Protein AF-A0A061EVD8-F1 (afdb_monomer_lite)

Sequence (97 aa):
MHRSWPFGLGCDVWEELLGIMGSKDALWCLSGDFNNIRYEHEKTSKGEIGRFVIAFKEFIDELALVDLPLTRAKFIWCGNCGRWVFSHLDRFLLKMD

Secondary structure (DSSP, 8-state):
------TTHHHHHHHHHHHHHHT--S-EEEEEE----SSGGGBSS-----HHHHHHHHHHHHTT-EEE--SS-S--EEEESSSEEEE--EEEEEE--

InterPro domains:
  IPR036691 Endonuclease/exonuclease/phosphatase superfamily [G3DSA:3.60.10.10] (5-97)
  IPR036691 Endonuclease/exonuclease/phosphatase superfamily [SSF56219] (13-94)

pLDDT: mean 75.61, std 15.86, range [32.28, 92.88]

Radius of gyration: 14.09 Å; chains: 1; bounding box: 29×25×41 Å

Structure (mmCIF, N/CA/C/O backbone):
data_AF-A0A061EVD8-F1
#
_entry.id   AF-A0A061EVD8-F1
#
loop_
_atom_site.group_PDB
_atom_site.id
_atom_site.type_symbol
_atom_site.label_atom_id
_atom_site.label_alt_id
_atom_site.label_comp_id
_atom_site.label_asym_id
_atom_site.label_entity_id
_atom_site.label_seq_id
_atom_site.pdbx_PDB_ins_code
_atom_site.Cartn_x
_atom_site.Cartn_y
_atom_site.Cartn_z
_atom_site.occupancy
_atom_site.B_iso_or_equiv
_atom_site.auth_seq_id
_atom_site.auth_comp_id
_atom_site.auth_asym_id
_atom_site.auth_atom_id
_atom_site.pdbx_PDB_model_num
ATOM 1 N N . MET A 1 1 ? 0.267 12.763 -20.802 1.00 32.81 1 MET A N 1
ATOM 2 C CA . MET A 1 1 ? 0.452 13.587 -19.588 1.00 32.81 1 MET A CA 1
ATOM 3 C C . MET A 1 1 ? 1.253 12.768 -18.594 1.00 32.81 1 MET A C 1
ATOM 5 O O . MET A 1 1 ? 0.749 11.767 -18.107 1.00 32.81 1 MET A O 1
ATOM 9 N N . HIS A 1 2 ? 2.521 13.127 -18.394 1.00 32.28 2 HIS A N 1
ATOM 10 C CA . HIS A 1 2 ? 3.419 12.475 -17.441 1.00 32.28 2 HIS A CA 1
ATOM 11 C C . HIS A 1 2 ? 2.954 12.831 -16.023 1.00 32.28 2 HIS A C 1
ATOM 13 O O . HIS A 1 2 ? 3.096 13.977 -15.611 1.00 32.28 2 HIS A O 1
ATOM 19 N N . ARG A 1 3 ? 2.361 11.879 -15.296 1.00 37.75 3 ARG A N 1
ATOM 20 C CA . ARG A 1 3 ? 2.123 11.996 -13.847 1.00 37.75 3 ARG A CA 1
ATOM 21 C C . ARG A 1 3 ? 3.151 11.160 -13.094 1.00 37.75 3 ARG A C 1
ATOM 23 O O . ARG A 1 3 ? 2.824 10.269 -12.332 1.00 37.75 3 ARG A O 1
ATOM 30 N N . SER A 1 4 ? 4.420 11.423 -13.373 1.00 42.56 4 SER A N 1
ATOM 31 C CA . SER A 1 4 ? 5.514 10.970 -12.521 1.00 42.56 4 SER A CA 1
ATOM 32 C C . SER A 1 4 ? 5.704 12.029 -11.442 1.00 42.56 4 SER A C 1
ATOM 34 O O . SER A 1 4 ? 6.016 13.176 -11.766 1.00 42.56 4 SER A O 1
ATOM 36 N N . TRP A 1 5 ? 5.457 11.652 -10.187 1.00 46.62 5 TRP A N 1
ATOM 37 C CA . TRP A 1 5 ? 5.723 12.483 -9.015 1.00 46.62 5 TRP A CA 1
ATOM 38 C C . TRP A 1 5 ? 7.165 13.020 -9.054 1.00 46.62 5 TRP A C 1
ATOM 40 O O . TRP A 1 5 ? 8.056 12.304 -9.526 1.00 46.62 5 TRP A O 1
ATOM 50 N N . PRO A 1 6 ? 7.426 14.258 -8.594 1.00 37.03 6 PRO A N 1
ATOM 51 C CA . PRO A 1 6 ? 8.782 14.790 -8.552 1.00 37.03 6 PRO A CA 1
ATOM 52 C C . PRO A 1 6 ? 9.672 13.856 -7.726 1.00 37.03 6 PRO A C 1
ATOM 54 O O . PRO A 1 6 ? 9.303 13.465 -6.616 1.00 37.03 6 PRO A O 1
ATOM 57 N N . PHE A 1 7 ? 10.829 13.479 -8.279 1.00 41.88 7 PHE A N 1
ATOM 58 C CA . PHE A 1 7 ? 11.835 12.677 -7.586 1.00 41.88 7 PHE A CA 1
ATOM 59 C C . PHE A 1 7 ? 12.179 13.345 -6.244 1.00 41.88 7 PHE A C 1
ATOM 61 O O . PHE A 1 7 ? 12.795 14.406 -6.225 1.00 41.88 7 PHE A O 1
ATOM 68 N N . GLY A 1 8 ? 11.732 12.742 -5.140 1.00 45.81 8 GLY A N 1
ATOM 69 C CA . GLY A 1 8 ? 11.948 13.234 -3.775 1.00 45.81 8 GLY A CA 1
ATOM 70 C C . GLY A 1 8 ? 10.746 13.032 -2.851 1.00 45.81 8 GLY A C 1
ATOM 71 O O . GLY A 1 8 ? 10.923 12.530 -1.755 1.00 45.81 8 GLY A O 1
ATOM 72 N N . LEU A 1 9 ? 9.528 13.302 -3.329 1.00 53.38 9 LEU A N 1
ATOM 73 C CA . LEU A 1 9 ? 8.315 13.350 -2.488 1.00 53.38 9 LEU A CA 1
ATOM 74 C C . LEU A 1 9 ? 7.705 11.981 -2.151 1.00 53.38 9 LEU A C 1
ATOM 76 O O . LEU A 1 9 ? 6.851 11.878 -1.282 1.00 53.38 9 LEU A O 1
ATOM 80 N N . GLY A 1 10 ? 8.086 10.924 -2.869 1.00 58.88 10 GLY A N 1
ATOM 81 C CA . GLY A 1 10 ? 7.417 9.628 -2.740 1.00 58.88 10 GLY A CA 1
ATOM 82 C C . GLY A 1 10 ? 7.606 8.952 -1.378 1.00 58.88 10 GLY A C 1
ATOM 83 O O . GLY A 1 10 ? 6.695 8.269 -0.941 1.00 58.88 10 GLY A O 1
ATOM 84 N N . CYS A 1 11 ? 8.754 9.124 -0.712 1.00 67.31 11 CYS A N 1
ATOM 85 C CA . CYS A 1 11 ? 8.958 8.576 0.636 1.00 67.31 11 CYS A CA 1
ATOM 86 C C . CYS A 1 11 ? 8.173 9.390 1.671 1.00 67.31 11 CYS A C 1
ATOM 88 O O . CYS A 1 11 ? 7.470 8.806 2.490 1.00 67.31 11 CYS A O 1
ATOM 90 N N . ASP A 1 12 ? 8.224 10.718 1.547 1.00 75.94 12 ASP A N 1
ATOM 91 C CA . ASP A 1 12 ? 7.543 11.657 2.441 1.00 75.94 12 ASP A CA 1
ATOM 92 C C . ASP A 1 12 ? 6.021 11.420 2.456 1.00 75.94 12 ASP A C 1
ATOM 94 O O . ASP A 1 12 ? 5.401 11.399 3.514 1.00 75.94 12 ASP A 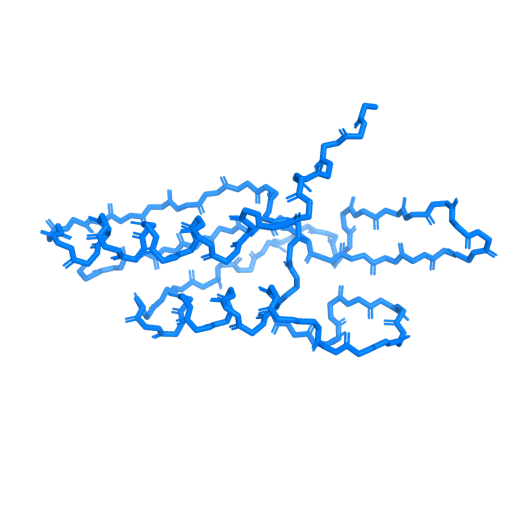O 1
ATOM 98 N N . VAL A 1 13 ? 5.413 11.137 1.295 1.00 85.06 13 VAL A N 1
ATOM 99 C CA . VAL A 1 13 ? 3.970 10.841 1.192 1.00 85.06 13 VAL A CA 1
ATOM 100 C C . VAL A 1 13 ? 3.571 9.601 1.995 1.00 85.06 13 VAL A C 1
ATOM 102 O O . VAL A 1 13 ? 2.516 9.596 2.631 1.00 85.06 13 VAL A O 1
ATOM 105 N N . TRP A 1 14 ? 4.382 8.540 1.966 1.00 88.31 14 TRP A N 1
ATOM 106 C CA . TRP A 1 14 ? 4.067 7.312 2.697 1.00 88.31 14 TRP A CA 1
ATOM 107 C C . TRP A 1 14 ? 4.194 7.509 4.205 1.00 88.31 14 TRP A C 1
ATOM 109 O O . TRP A 1 14 ? 3.333 7.039 4.943 1.00 88.31 14 TRP A O 1
ATOM 119 N N . GLU A 1 15 ? 5.207 8.252 4.654 1.00 87.50 15 GLU A N 1
ATOM 120 C CA . GLU A 1 15 ? 5.378 8.616 6.065 1.00 87.50 15 GLU A CA 1
ATOM 121 C C . GLU A 1 15 ? 4.227 9.506 6.569 1.00 87.50 15 GLU A C 1
ATOM 123 O O . GLU A 1 15 ? 3.677 9.271 7.648 1.00 87.50 15 GLU A O 1
ATOM 128 N N . GLU A 1 16 ? 3.789 10.487 5.774 1.00 89.62 16 GLU A N 1
ATOM 129 C CA . GLU A 1 16 ? 2.643 11.338 6.117 1.00 89.62 16 GLU A CA 1
ATOM 130 C C . GLU A 1 16 ? 1.334 10.539 6.205 1.00 89.62 16 GLU A C 1
ATOM 132 O O . GLU A 1 16 ? 0.575 10.682 7.171 1.00 89.62 16 GLU A O 1
ATOM 137 N N . LEU A 1 17 ? 1.066 9.662 5.230 1.00 89.75 17 LEU A N 1
ATOM 138 C CA . LEU A 1 17 ? -0.119 8.800 5.242 1.00 89.75 17 LEU A CA 1
ATOM 139 C C . LEU A 1 17 ? -0.095 7.815 6.413 1.00 89.75 17 LEU A C 1
ATOM 141 O O . LEU A 1 17 ? -1.139 7.604 7.034 1.00 89.75 17 LEU A O 1
ATOM 145 N N . LEU A 1 18 ? 1.079 7.274 6.755 1.00 90.50 18 LEU A N 1
ATOM 146 C CA . LEU A 1 18 ? 1.277 6.441 7.941 1.00 90.50 18 LEU A CA 1
ATOM 147 C C . LEU A 1 18 ? 0.813 7.174 9.206 1.00 90.50 18 LEU A C 1
ATOM 149 O O . LEU A 1 18 ? 0.023 6.634 9.979 1.00 90.50 18 LEU A O 1
ATOM 153 N N . GLY A 1 19 ? 1.230 8.430 9.387 1.00 90.25 19 GLY A N 1
ATOM 154 C CA . GLY A 1 19 ? 0.832 9.246 10.537 1.00 90.25 19 GLY A CA 1
ATOM 155 C C . GLY A 1 19 ? -0.672 9.540 10.586 1.00 90.25 19 GLY A C 1
ATOM 156 O O . GLY A 1 19 ? -1.302 9.449 11.644 1.00 90.25 19 GLY A O 1
ATOM 157 N N . ILE A 1 20 ? -1.286 9.861 9.443 1.00 90.88 20 ILE A N 1
ATOM 158 C CA . ILE A 1 20 ? -2.725 10.165 9.366 1.00 90.88 20 ILE A CA 1
ATOM 159 C C . ILE A 1 20 ? -3.573 8.917 9.638 1.00 90.88 20 ILE A C 1
ATOM 161 O O . ILE A 1 20 ? -4.548 8.991 10.385 1.00 90.88 20 ILE A O 1
ATOM 165 N N . MET A 1 21 ? -3.224 7.784 9.032 1.00 91.75 21 MET A N 1
ATOM 166 C CA . MET A 1 21 ? -3.996 6.544 9.148 1.00 91.75 21 MET A CA 1
ATOM 167 C C . MET A 1 21 ? -3.738 5.823 10.471 1.00 91.75 21 MET A C 1
ATOM 169 O O . MET A 1 21 ? -4.662 5.231 11.021 1.00 91.75 21 MET A O 1
ATOM 173 N N . GLY A 1 22 ? -2.518 5.903 11.008 1.00 88.06 22 GLY A N 1
ATOM 174 C CA . GLY A 1 22 ? -2.153 5.324 12.302 1.00 88.06 22 GLY A CA 1
ATOM 175 C C . GLY A 1 22 ? -2.722 6.088 13.501 1.00 88.06 22 GLY A C 1
ATOM 176 O O . GLY A 1 22 ? -2.915 5.509 14.564 1.00 88.06 22 GLY A O 1
ATOM 177 N N . SER A 1 23 ? -3.042 7.378 13.342 1.00 88.94 23 SER A N 1
ATOM 178 C CA . SER A 1 23 ? -3.650 8.190 14.410 1.00 88.94 23 SER A CA 1
ATOM 179 C C . SER A 1 23 ? -5.177 8.096 14.485 1.00 88.94 23 SER A C 1
ATOM 181 O O . SER A 1 23 ? -5.772 8.637 15.420 1.00 88.94 23 SER A O 1
ATOM 183 N N . LYS A 1 24 ? -5.829 7.433 13.520 1.00 85.94 24 LYS A N 1
ATOM 184 C CA . LYS A 1 24 ? -7.290 7.312 13.460 1.00 85.94 24 LYS A CA 1
ATOM 185 C C . LYS A 1 24 ? -7.732 5.853 13.482 1.00 85.94 24 LYS A C 1
ATOM 187 O O . LYS A 1 24 ? -7.375 5.077 12.598 1.00 85.94 24 LYS A O 1
ATOM 192 N N . ASP A 1 25 ? -8.584 5.540 14.450 1.00 85.81 25 ASP A N 1
ATOM 193 C CA . ASP A 1 25 ? -9.356 4.299 14.505 1.00 85.81 25 ASP A CA 1
ATOM 194 C C . ASP A 1 25 ? -10.540 4.411 13.530 1.00 85.81 25 ASP A C 1
ATOM 196 O O . ASP A 1 25 ? -11.585 4.998 13.828 1.00 85.81 25 ASP A O 1
ATOM 200 N N . ALA A 1 26 ? -10.296 4.005 12.286 1.00 88.12 26 ALA A N 1
ATOM 201 C CA . ALA A 1 26 ? -11.255 4.072 11.197 1.00 88.12 26 ALA A CA 1
ATOM 202 C C . ALA A 1 26 ? -10.902 3.044 10.123 1.00 88.12 26 ALA A C 1
ATOM 204 O O . ALA A 1 26 ? -9.731 2.767 9.873 1.00 88.12 26 ALA A O 1
ATOM 205 N N . LEU A 1 27 ? -11.925 2.570 9.412 1.00 89.81 27 LEU A N 1
ATOM 206 C CA . LEU A 1 27 ? -11.739 1.780 8.200 1.00 89.81 27 LEU A CA 1
ATOM 207 C C . LEU A 1 27 ? -11.249 2.683 7.069 1.00 89.81 27 LEU A C 1
ATOM 209 O O . LEU A 1 27 ? -11.881 3.696 6.753 1.00 89.81 27 LEU A O 1
ATOM 213 N N . TRP A 1 28 ? -10.160 2.282 6.417 1.00 92.88 28 TRP A N 1
ATOM 214 C CA . TRP A 1 28 ? -9.626 2.997 5.262 1.00 92.88 28 TRP A CA 1
ATOM 215 C C . TRP A 1 28 ? -9.682 2.132 4.014 1.00 92.88 28 TRP A C 1
ATOM 217 O O . TRP A 1 28 ? -9.362 0.947 4.043 1.00 92.88 28 TRP A O 1
ATOM 227 N N . CYS A 1 29 ? -10.041 2.760 2.898 1.00 92.25 29 CYS A N 1
ATOM 228 C CA . CYS A 1 29 ? -9.922 2.186 1.568 1.00 92.25 29 CYS A CA 1
ATOM 229 C C . CYS A 1 29 ? -9.140 3.166 0.697 1.00 92.25 29 CYS A C 1
ATOM 231 O O . CYS A 1 29 ? -9.633 4.247 0.367 1.00 92.25 29 CYS A O 1
ATOM 233 N N . LEU A 1 30 ? -7.908 2.800 0.355 1.00 91.25 30 LEU A N 1
ATOM 234 C CA . LEU A 1 30 ? -7.079 3.532 -0.592 1.00 91.25 30 LEU A CA 1
ATOM 235 C C . LEU A 1 30 ? -7.214 2.871 -1.956 1.00 91.25 30 LEU A C 1
ATOM 237 O O . LEU A 1 30 ? -7.078 1.656 -2.080 1.00 91.25 30 LEU A O 1
ATOM 241 N N . SER A 1 31 ? -7.451 3.672 -2.988 1.00 89.12 31 SER A N 1
ATOM 242 C CA . SER A 1 31 ? -7.525 3.185 -4.362 1.00 89.12 31 SER A CA 1
ATOM 243 C C . SER A 1 31 ? -6.891 4.182 -5.316 1.00 89.12 31 SER A C 1
ATOM 245 O O . SER A 1 31 ? -7.043 5.392 -5.136 1.00 89.12 31 SER A O 1
ATOM 247 N N . GLY A 1 32 ? -6.185 3.683 -6.326 1.00 86.25 32 GLY A N 1
ATOM 248 C CA . GLY A 1 32 ? -5.587 4.518 -7.364 1.00 86.25 32 GLY A CA 1
ATOM 249 C C . GLY A 1 32 ? -4.281 3.960 -7.912 1.00 86.25 32 GLY A C 1
ATOM 250 O O . GLY A 1 32 ? -3.889 2.842 -7.584 1.00 86.25 32 GLY A O 1
ATOM 251 N N . ASP A 1 33 ? -3.627 4.775 -8.739 1.00 81.94 33 ASP A N 1
ATOM 252 C CA . ASP A 1 33 ? -2.295 4.528 -9.291 1.00 81.94 33 ASP A CA 1
ATOM 253 C C . ASP A 1 33 ? -1.235 4.977 -8.275 1.00 81.94 33 ASP A C 1
ATOM 255 O O . ASP A 1 33 ? -0.997 6.174 -8.083 1.00 81.94 33 ASP A O 1
ATOM 259 N N . PHE A 1 34 ? -0.613 4.009 -7.600 1.00 83.12 34 PHE A N 1
ATOM 260 C CA . PHE A 1 34 ? 0.441 4.262 -6.614 1.00 83.12 34 PHE A CA 1
ATOM 261 C C . PHE A 1 34 ? 1.796 4.530 -7.280 1.00 83.12 34 PHE A C 1
ATOM 263 O O . PHE A 1 34 ? 2.734 4.954 -6.608 1.00 83.12 34 PHE A O 1
ATOM 270 N N . ASN A 1 35 ? 1.924 4.251 -8.585 1.00 79.44 35 ASN A N 1
ATOM 271 C CA . ASN A 1 35 ? 3.162 4.306 -9.365 1.00 79.44 35 ASN A CA 1
ATOM 272 C C . ASN A 1 35 ? 4.343 3.506 -8.760 1.00 79.44 35 ASN A C 1
ATOM 274 O O . ASN A 1 35 ? 5.487 3.648 -9.195 1.00 79.44 35 ASN A O 1
ATOM 278 N N . ASN A 1 36 ? 4.055 2.615 -7.803 1.00 80.06 36 ASN A N 1
ATOM 279 C CA . ASN A 1 36 ? 5.016 1.789 -7.084 1.00 80.06 36 ASN A CA 1
ATOM 280 C C . ASN A 1 36 ? 4.636 0.304 -7.175 1.00 80.06 36 ASN A C 1
ATOM 282 O O . ASN A 1 36 ? 3.469 -0.084 -7.065 1.00 80.06 36 ASN A O 1
ATOM 286 N N . ILE A 1 37 ? 5.655 -0.537 -7.352 1.00 82.81 37 ILE A N 1
ATOM 287 C CA . ILE A 1 37 ? 5.520 -1.990 -7.224 1.00 82.81 37 ILE A CA 1
ATOM 288 C C . ILE A 1 37 ? 5.690 -2.404 -5.761 1.00 82.81 37 ILE A C 1
ATOM 290 O O . ILE A 1 37 ? 6.460 -1.780 -5.034 1.00 82.81 37 ILE A O 1
ATOM 294 N N . ARG A 1 38 ? 5.005 -3.468 -5.347 1.00 81.81 38 ARG A N 1
ATOM 295 C CA . ARG A 1 38 ? 5.185 -4.139 -4.053 1.00 81.81 38 ARG A CA 1
ATOM 296 C C . ARG A 1 38 ? 6.154 -5.313 -4.174 1.00 81.81 38 ARG A C 1
ATOM 298 O O . ARG A 1 38 ? 6.960 -5.545 -3.275 1.00 81.81 38 ARG A O 1
ATOM 305 N N . TYR A 1 39 ? 6.101 -6.034 -5.292 1.00 80.75 39 TYR A N 1
ATOM 306 C CA . TYR A 1 39 ? 6.953 -7.189 -5.562 1.00 80.75 39 TYR A CA 1
ATOM 307 C C . TYR A 1 39 ? 7.707 -7.042 -6.884 1.00 80.75 39 TYR A C 1
ATOM 309 O O . TYR A 1 39 ? 7.191 -6.496 -7.853 1.00 80.75 39 TYR A O 1
ATOM 317 N N . GLU A 1 40 ? 8.915 -7.603 -6.963 1.00 76.81 40 GLU A N 1
ATOM 318 C CA . GLU A 1 40 ? 9.741 -7.534 -8.178 1.00 76.81 40 GLU A CA 1
ATOM 319 C C . GLU A 1 40 ? 9.031 -8.126 -9.410 1.00 76.81 40 GLU A C 1
ATOM 321 O O . GLU A 1 40 ? 9.123 -7.579 -10.506 1.00 76.81 40 GLU A O 1
ATOM 326 N N . HIS A 1 41 ? 8.246 -9.194 -9.224 1.00 79.81 41 HIS A N 1
ATOM 327 C CA . HIS A 1 41 ? 7.509 -9.857 -10.306 1.00 79.81 41 HIS A CA 1
ATOM 328 C C . HIS A 1 41 ? 6.380 -9.007 -10.914 1.00 79.81 41 HIS A C 1
ATOM 330 O O . HIS A 1 41 ? 5.818 -9.380 -11.944 1.00 79.81 41 HIS A O 1
ATOM 336 N N . GLU A 1 42 ? 6.034 -7.880 -10.293 1.00 78.31 42 GLU A N 1
ATOM 337 C CA . GLU A 1 42 ? 5.033 -6.942 -10.801 1.00 78.31 42 GLU A CA 1
ATOM 338 C C . GLU A 1 42 ? 5.585 -6.013 -11.884 1.00 78.31 42 GLU A C 1
ATOM 340 O O . GLU A 1 42 ? 4.812 -5.263 -12.477 1.00 78.31 42 GLU A O 1
ATOM 345 N N . LYS A 1 43 ? 6.895 -6.064 -12.167 1.00 78.25 43 LYS A N 1
ATOM 346 C CA . LYS A 1 43 ? 7.547 -5.316 -13.245 1.00 78.25 43 LYS A CA 1
ATOM 347 C C . LYS A 1 43 ? 8.355 -6.252 -14.137 1.00 78.25 43 LYS A C 1
ATOM 349 O O . LYS A 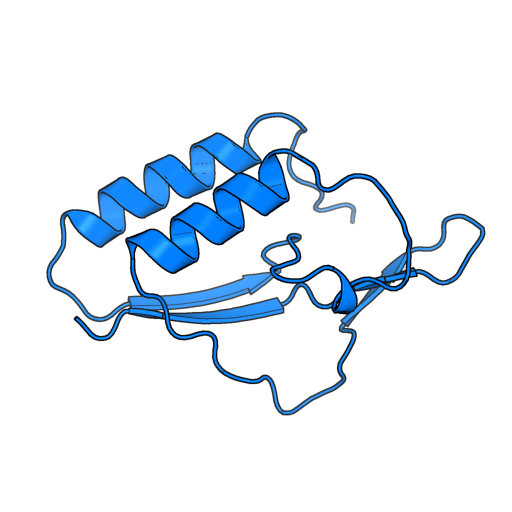1 43 ? 9.147 -7.054 -13.660 1.00 78.25 43 LYS A O 1
ATOM 354 N N . THR A 1 44 ? 8.228 -6.122 -15.457 1.00 74.44 44 THR A N 1
ATOM 355 C CA . THR A 1 44 ? 9.014 -6.960 -16.388 1.00 74.44 44 THR A CA 1
ATOM 356 C C . THR A 1 44 ? 10.464 -6.503 -16.562 1.00 74.44 44 THR A C 1
ATOM 358 O O . THR A 1 44 ? 11.304 -7.276 -17.027 1.00 74.44 44 THR A O 1
ATOM 361 N N . SER A 1 45 ? 10.794 -5.259 -16.202 1.00 72.75 45 SER A N 1
ATOM 362 C CA . SER A 1 45 ? 12.176 -4.774 -16.231 1.00 72.75 45 SER A CA 1
ATOM 363 C C . SER A 1 45 ? 12.931 -5.192 -14.971 1.00 72.75 45 SER A C 1
ATOM 365 O O . SER A 1 45 ? 12.483 -4.882 -13.869 1.00 72.75 45 SER A O 1
ATOM 367 N N . LYS A 1 46 ? 14.123 -5.765 -15.140 1.00 64.50 46 LYS A N 1
ATOM 368 C CA . LYS A 1 46 ? 15.078 -5.976 -14.046 1.00 64.50 46 LYS A CA 1
ATOM 369 C C . LYS A 1 46 ? 15.826 -4.673 -13.751 1.00 64.50 46 LYS A C 1
ATOM 371 O O . LYS A 1 46 ? 16.309 -4.030 -14.682 1.00 64.50 46 LYS A O 1
ATOM 376 N N . GLY A 1 47 ? 15.902 -4.284 -12.484 1.00 65.12 47 GLY A N 1
ATOM 377 C CA . GLY A 1 47 ? 16.586 -3.077 -12.021 1.00 65.12 47 GLY A CA 1
ATOM 378 C C . GLY A 1 47 ? 16.665 -3.048 -10.498 1.00 65.12 47 GLY A C 1
ATOM 379 O O . GLY A 1 47 ? 16.007 -3.845 -9.835 1.00 65.12 47 GLY A O 1
ATOM 380 N N . GLU A 1 48 ? 17.480 -2.150 -9.950 1.00 64.75 48 GLU A N 1
ATOM 381 C CA . GLU A 1 48 ? 17.612 -2.008 -8.499 1.00 64.75 48 GLU A CA 1
ATOM 382 C C . GLU A 1 48 ? 16.277 -1.613 -7.856 1.00 64.75 48 GLU A C 1
ATOM 384 O O . GLU A 1 48 ? 15.539 -0.762 -8.365 1.00 64.75 48 GLU A O 1
ATOM 389 N N . ILE A 1 49 ? 15.974 -2.243 -6.720 1.00 68.00 49 ILE A N 1
ATOM 390 C CA . ILE A 1 49 ? 14.843 -1.870 -5.874 1.00 68.00 49 ILE A CA 1
ATOM 391 C C . ILE A 1 49 ? 15.176 -0.508 -5.261 1.00 68.00 49 ILE A C 1
ATOM 393 O O . ILE A 1 49 ? 16.002 -0.396 -4.358 1.00 68.00 49 ILE A O 1
ATOM 397 N N . GLY A 1 50 ? 14.559 0.542 -5.798 1.00 75.44 50 GLY A N 1
ATOM 398 C CA . GLY A 1 50 ? 14.761 1.905 -5.320 1.00 75.44 50 GLY A CA 1
ATOM 399 C C . GLY A 1 50 ? 14.121 2.147 -3.951 1.00 75.44 50 GLY A C 1
ATOM 400 O O . GLY A 1 50 ? 13.152 1.490 -3.574 1.00 75.44 50 GLY A O 1
ATOM 401 N N . ARG A 1 51 ? 14.612 3.169 -3.241 1.00 79.19 51 ARG A N 1
ATOM 402 C CA . ARG A 1 51 ? 14.129 3.590 -1.911 1.00 79.19 51 ARG A CA 1
ATOM 403 C C . ARG A 1 51 ? 12.604 3.765 -1.824 1.00 79.19 51 ARG A C 1
ATOM 405 O O . ARG A 1 51 ? 12.015 3.437 -0.805 1.00 79.19 51 ARG A O 1
ATOM 412 N N . PHE A 1 52 ? 11.963 4.216 -2.902 1.00 76.44 52 PHE A N 1
ATOM 413 C CA . PHE A 1 52 ? 10.506 4.393 -2.965 1.00 76.44 52 PHE A CA 1
ATOM 414 C C . PHE A 1 52 ? 9.717 3.078 -2.881 1.00 76.44 52 PHE A C 1
ATOM 416 O O . PHE A 1 52 ? 8.637 3.056 -2.299 1.00 76.44 52 PHE A O 1
ATOM 423 N N . VAL A 1 53 ? 10.246 1.986 -3.444 1.00 82.75 53 VAL A N 1
ATOM 424 C CA . VAL A 1 53 ? 9.622 0.653 -3.360 1.00 82.75 53 VAL A CA 1
ATOM 425 C C . VAL A 1 53 ? 9.721 0.113 -1.935 1.00 82.75 53 VAL A C 1
ATOM 427 O O . VAL A 1 53 ? 8.768 -0.478 -1.437 1.00 82.75 53 VAL A O 1
ATOM 430 N N . ILE A 1 54 ? 10.855 0.360 -1.270 1.00 85.12 54 ILE A N 1
ATOM 431 C CA . ILE A 1 54 ? 11.071 -0.025 0.129 1.00 85.12 54 ILE A CA 1
ATOM 432 C C . ILE A 1 54 ? 10.087 0.721 1.036 1.00 85.12 54 ILE A C 1
ATOM 434 O O . ILE A 1 54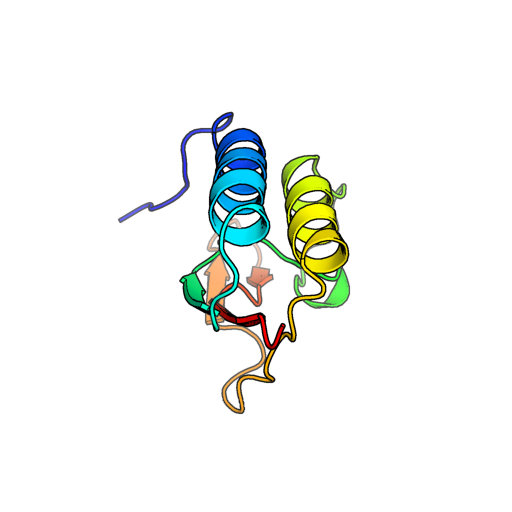 ? 9.314 0.069 1.728 1.00 85.12 54 ILE A O 1
ATOM 438 N N . ALA A 1 55 ? 10.030 2.054 0.942 1.00 85.56 55 ALA A N 1
ATOM 439 C CA . ALA A 1 55 ? 9.123 2.872 1.751 1.00 85.56 55 ALA A CA 1
ATOM 440 C C . ALA A 1 55 ? 7.642 2.509 1.533 1.00 85.56 55 ALA A C 1
ATOM 442 O O . ALA A 1 55 ? 6.858 2.467 2.475 1.00 85.56 55 ALA A O 1
ATOM 443 N N . PHE A 1 56 ? 7.251 2.191 0.294 1.00 87.50 56 PHE A N 1
ATOM 444 C CA . PHE A 1 56 ? 5.886 1.752 0.000 1.00 87.50 56 PHE A CA 1
ATOM 445 C C . PHE A 1 56 ? 5.552 0.398 0.632 1.00 87.50 56 PHE A C 1
ATOM 447 O O . PHE A 1 56 ? 4.448 0.203 1.139 1.00 87.50 56 PHE A O 1
ATOM 454 N N . LYS A 1 57 ? 6.506 -0.539 0.616 1.00 88.69 57 LYS A N 1
ATOM 455 C CA . LYS A 1 57 ? 6.348 -1.831 1.280 1.00 88.69 57 LYS A CA 1
ATOM 456 C C . LYS A 1 57 ? 6.233 -1.656 2.796 1.00 88.69 57 LYS A C 1
ATOM 458 O O . LYS A 1 57 ? 5.323 -2.227 3.381 1.00 88.69 57 LYS A O 1
ATOM 463 N N . GLU A 1 58 ? 7.111 -0.856 3.397 1.00 90.00 58 GLU A N 1
ATOM 464 C CA . GLU A 1 58 ? 7.076 -0.541 4.831 1.00 90.00 58 GLU A CA 1
ATOM 465 C C . GLU A 1 58 ? 5.735 0.083 5.225 1.00 90.00 58 GLU A C 1
ATOM 467 O O . GLU A 1 58 ? 5.103 -0.395 6.153 1.00 90.00 58 GLU A O 1
ATOM 472 N N . PHE A 1 59 ? 5.224 1.051 4.461 1.00 90.12 59 PHE A N 1
ATOM 473 C CA . PHE A 1 59 ? 3.899 1.639 4.687 1.00 90.12 59 PHE A CA 1
ATOM 474 C C . PHE A 1 59 ? 2.759 0.611 4.696 1.00 90.12 59 PHE A C 1
ATOM 476 O O . PHE A 1 59 ? 1.894 0.650 5.572 1.00 90.12 59 PHE A O 1
ATOM 483 N N . ILE A 1 60 ? 2.751 -0.312 3.729 1.00 90.81 60 ILE A N 1
ATOM 484 C CA . ILE A 1 60 ? 1.746 -1.379 3.674 1.00 90.81 60 ILE A CA 1
ATOM 485 C C . ILE A 1 60 ? 1.875 -2.312 4.880 1.00 90.81 60 ILE A C 1
ATOM 487 O O . ILE A 1 60 ? 0.859 -2.695 5.459 1.00 90.81 60 ILE A O 1
ATOM 491 N N . ASP A 1 61 ? 3.102 -2.698 5.226 1.00 91.75 61 ASP A N 1
ATOM 492 C CA . ASP A 1 61 ? 3.373 -3.669 6.282 1.00 91.75 61 ASP A CA 1
ATOM 493 C C . ASP A 1 61 ? 3.090 -3.069 7.681 1.00 91.75 61 ASP A C 1
ATOM 495 O O . ASP A 1 61 ? 2.467 -3.736 8.504 1.00 91.75 61 ASP A O 1
ATOM 499 N N . GLU A 1 62 ? 3.446 -1.803 7.930 1.00 91.12 62 GLU A N 1
ATOM 500 C CA . GLU A 1 62 ? 3.222 -1.082 9.199 1.00 91.12 62 GLU A CA 1
ATOM 501 C C . GLU A 1 62 ? 1.734 -0.842 9.502 1.00 91.12 62 GLU A C 1
ATOM 503 O O . GLU A 1 62 ? 1.301 -0.964 10.645 1.00 91.12 62 GLU A O 1
ATOM 508 N N . LEU A 1 63 ? 0.923 -0.531 8.485 1.00 90.00 63 LEU A N 1
ATOM 509 C CA . LEU A 1 63 ? -0.532 -0.374 8.637 1.00 90.00 63 LEU A CA 1
ATOM 510 C C . LEU A 1 63 ? -1.307 -1.680 8.414 1.00 90.00 63 LEU A C 1
ATOM 512 O O . LEU A 1 63 ? -2.533 -1.637 8.316 1.00 90.00 63 LEU A O 1
ATOM 516 N N . ALA A 1 64 ? -0.609 -2.813 8.270 1.00 91.38 64 ALA A N 1
ATOM 517 C CA . ALA A 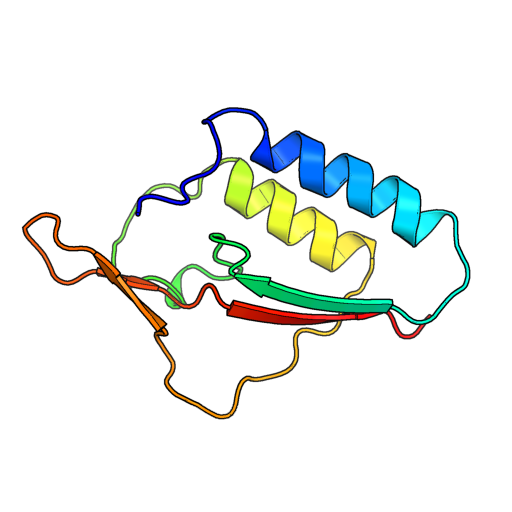1 64 ? -1.189 -4.126 7.992 1.00 91.38 64 ALA A CA 1
ATOM 518 C C . ALA A 1 64 ? -2.217 -4.120 6.837 1.00 91.38 64 ALA A C 1
ATOM 520 O O . ALA A 1 64 ? -3.224 -4.833 6.873 1.00 91.38 64 ALA A O 1
ATOM 521 N N . LEU A 1 65 ? -1.970 -3.320 5.790 1.00 92.19 65 LEU A N 1
ATOM 522 C CA . LEU A 1 65 ? -2.953 -3.101 4.731 1.00 92.19 65 LEU A CA 1
ATOM 523 C C . LEU A 1 65 ? -3.165 -4.368 3.897 1.00 92.19 65 LEU A C 1
ATOM 525 O O . LEU A 1 65 ? -2.227 -4.999 3.393 1.00 92.19 65 LEU A O 1
ATOM 529 N N . VAL A 1 66 ? -4.433 -4.690 3.668 1.00 92.06 66 VAL A N 1
ATOM 530 C CA . VAL A 1 66 ? -4.850 -5.785 2.795 1.00 92.06 66 VAL A CA 1
ATOM 531 C C . VAL A 1 66 ? -4.862 -5.293 1.350 1.00 92.06 66 VAL A C 1
ATOM 533 O O . VAL A 1 66 ? -5.671 -4.441 0.988 1.00 92.06 66 VAL A O 1
ATOM 536 N N . ASP A 1 67 ? -3.975 -5.850 0.523 1.00 89.88 67 ASP A N 1
ATOM 537 C CA . ASP A 1 67 ? -3.926 -5.599 -0.923 1.00 89.88 67 ASP A CA 1
ATOM 538 C C . ASP A 1 67 ? -4.927 -6.512 -1.637 1.00 89.88 67 ASP A C 1
ATOM 540 O O . ASP A 1 67 ? -4.756 -7.735 -1.688 1.00 89.88 67 ASP A O 1
ATOM 544 N N . LEU A 1 68 ? -6.019 -5.927 -2.129 1.00 87.88 68 LEU A N 1
ATOM 545 C CA . LEU A 1 68 ? -7.079 -6.672 -2.791 1.00 87.88 68 LEU A CA 1
ATOM 546 C C . LEU A 1 68 ? -6.687 -7.011 -4.235 1.00 87.88 68 LEU A C 1
ATOM 548 O O . LEU A 1 68 ? -6.329 -6.119 -5.008 1.00 87.88 68 LEU A O 1
ATOM 552 N N . PRO A 1 69 ? -6.837 -8.280 -4.659 1.00 79.88 69 PRO A N 1
ATOM 553 C CA . PRO A 1 69 ? -6.507 -8.670 -6.017 1.00 79.88 69 PRO A CA 1
ATOM 554 C C . PRO A 1 69 ? -7.448 -7.988 -7.015 1.00 79.88 69 PRO A C 1
ATOM 556 O O . PRO A 1 69 ? -8.658 -8.223 -7.024 1.00 79.88 69 PRO A O 1
ATOM 559 N N . LEU A 1 70 ? -6.879 -7.192 -7.918 1.00 73.62 70 LEU A N 1
ATOM 560 C CA . LEU A 1 70 ? -7.592 -6.698 -9.086 1.00 73.62 70 LEU A CA 1
ATOM 561 C C . LEU A 1 70 ? -7.832 -7.861 -10.057 1.00 73.62 70 LEU A C 1
ATOM 563 O O . LEU A 1 70 ? -6.909 -8.404 -10.660 1.00 73.62 70 LEU A O 1
ATOM 567 N N . THR A 1 71 ? -9.092 -8.244 -10.256 1.00 64.62 71 THR A N 1
ATOM 568 C CA . THR A 1 71 ? -9.501 -9.330 -11.171 1.00 64.62 71 THR A CA 1
ATOM 569 C C . THR A 1 71 ? -9.323 -9.002 -12.662 1.00 64.62 71 THR A C 1
ATOM 571 O O . THR A 1 71 ? -9.768 -9.761 -13.523 1.00 64.62 71 THR A O 1
ATOM 574 N N . ARG A 1 72 ? -8.670 -7.888 -13.012 1.00 57.59 72 ARG A N 1
ATOM 575 C CA . ARG A 1 72 ? -8.426 -7.463 -14.396 1.00 57.59 72 ARG A CA 1
ATOM 576 C C . ARG A 1 72 ? -6.937 -7.219 -14.636 1.00 57.59 72 ARG A C 1
ATOM 578 O O . ARG A 1 72 ? -6.296 -6.585 -13.820 1.00 57.59 72 ARG A O 1
ATOM 585 N N .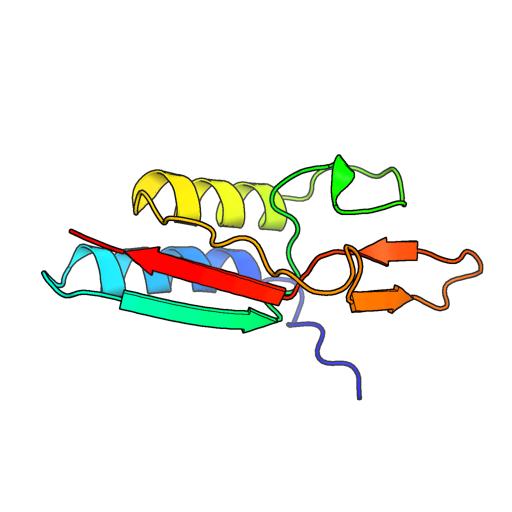 ALA A 1 73 ? -6.459 -7.741 -15.774 1.00 57.44 73 ALA A N 1
ATOM 586 C CA . ALA A 1 73 ? -5.144 -7.574 -16.407 1.00 57.44 73 ALA A CA 1
ATOM 587 C C . ALA A 1 73 ? -3.951 -7.321 -15.458 1.00 57.44 73 ALA A C 1
ATOM 589 O O . ALA A 1 73 ? -3.757 -6.213 -14.980 1.00 57.44 73 ALA A O 1
ATOM 590 N N . LYS A 1 74 ? -3.074 -8.328 -15.307 1.00 58.03 74 LYS A N 1
ATOM 591 C CA . LYS A 1 74 ? -1.845 -8.305 -14.477 1.00 58.03 74 LYS A CA 1
ATOM 592 C C . LYS A 1 74 ? -0.899 -7.110 -14.698 1.00 58.03 74 LYS A C 1
ATOM 594 O O . LYS A 1 74 ? 0.024 -6.937 -13.915 1.00 58.03 74 LYS A O 1
ATOM 599 N N . PHE A 1 75 ? -1.086 -6.324 -15.755 1.00 57.81 75 PHE A N 1
ATOM 600 C CA . PHE A 1 75 ? -0.269 -5.161 -16.065 1.00 57.81 75 PHE A CA 1
ATOM 601 C C . PHE A 1 75 ? -1.146 -4.056 -16.655 1.00 57.81 75 PHE A C 1
ATOM 603 O O . PHE A 1 75 ? -1.860 -4.298 -17.629 1.00 57.81 75 PHE A O 1
ATOM 610 N N . ILE A 1 76 ? -1.086 -2.857 -16.073 1.00 60.03 76 ILE A N 1
ATOM 611 C CA . ILE A 1 76 ? -1.960 -1.726 -16.440 1.00 60.03 76 ILE A CA 1
ATOM 612 C C . ILE A 1 76 ? -1.165 -0.618 -17.145 1.00 60.03 76 ILE A C 1
ATOM 614 O O . ILE A 1 76 ? -1.735 0.198 -17.869 1.00 60.03 76 ILE A O 1
ATOM 618 N N . TRP A 1 77 ? 0.168 -0.645 -17.052 1.00 61.97 77 TRP A N 1
ATOM 619 C CA . TRP A 1 77 ? 1.018 0.338 -17.710 1.00 61.97 77 TRP A CA 1
ATOM 620 C C . TRP A 1 77 ? 2.062 -0.291 -18.628 1.00 61.97 77 TRP A C 1
ATOM 622 O O . TRP A 1 77 ? 2.720 -1.261 -18.255 1.00 61.97 77 TRP A O 1
ATOM 632 N N . CYS A 1 78 ? 2.232 0.304 -19.811 1.00 60.50 78 CYS A N 1
ATOM 633 C CA . CYS A 1 78 ? 3.287 -0.005 -20.765 1.00 60.50 78 CYS A CA 1
ATOM 634 C C . CYS A 1 78 ? 4.146 1.242 -21.025 1.00 60.50 78 CYS A C 1
ATOM 636 O O . CYS A 1 78 ? 3.656 2.236 -21.564 1.00 60.50 78 CYS A O 1
ATOM 638 N N . GLY A 1 79 ? 5.440 1.172 -20.709 1.00 61.97 79 GLY A N 1
ATOM 639 C CA . GLY A 1 79 ? 6.399 2.241 -20.999 1.00 61.97 79 GLY A CA 1
ATOM 640 C C . GLY A 1 79 ? 7.063 2.094 -22.365 1.00 61.97 79 GLY A C 1
ATOM 641 O O . GLY A 1 79 ? 7.570 1.024 -22.691 1.00 61.97 79 GLY A O 1
ATOM 642 N N . ASN A 1 80 ? 7.119 3.175 -23.149 1.00 54.75 80 ASN A N 1
ATOM 643 C CA . ASN A 1 80 ? 7.800 3.200 -24.447 1.00 54.75 80 ASN A CA 1
ATOM 644 C C . ASN A 1 80 ? 9.255 3.698 -24.308 1.00 54.75 80 ASN A C 1
ATOM 646 O O . ASN A 1 80 ? 9.576 4.811 -24.712 1.00 54.75 80 ASN A O 1
ATOM 650 N N . CYS A 1 81 ? 10.133 2.887 -23.708 1.00 53.97 81 CYS A N 1
ATOM 651 C CA . CYS A 1 81 ? 11.569 3.189 -23.560 1.00 53.97 81 CYS A CA 1
ATOM 652 C C . CYS A 1 81 ? 12.435 2.146 -24.288 1.00 53.97 81 CYS A C 1
ATOM 654 O O . CYS A 1 81 ? 13.289 1.497 -23.687 1.00 53.97 81 CYS A O 1
ATOM 656 N N . GLY A 1 82 ? 12.162 1.903 -25.574 1.00 56.31 82 GLY A N 1
ATOM 657 C CA . GLY A 1 82 ? 12.925 0.966 -26.416 1.00 56.31 82 GLY A CA 1
ATOM 658 C C . GLY A 1 82 ? 12.721 -0.528 -26.109 1.00 56.31 82 GLY A C 1
ATOM 659 O O . GLY A 1 82 ? 13.182 -1.373 -26.874 1.00 56.31 82 GLY A O 1
ATOM 660 N N . ARG A 1 83 ? 12.009 -0.870 -25.024 1.00 58.47 83 ARG A N 1
ATOM 661 C CA . ARG A 1 83 ? 11.517 -2.212 -24.667 1.00 58.47 83 ARG A CA 1
ATOM 662 C C . ARG A 1 83 ? 10.152 -2.091 -23.986 1.00 58.47 83 ARG A C 1
ATOM 664 O O . ARG A 1 83 ? 9.951 -1.173 -23.198 1.00 58.47 83 ARG A O 1
ATOM 671 N N . TRP A 1 84 ? 9.247 -3.031 -24.264 1.00 61.47 84 TRP A N 1
ATOM 672 C CA . TRP A 1 84 ? 7.929 -3.118 -23.628 1.00 61.47 84 TRP A CA 1
ATOM 673 C C . TRP A 1 84 ? 8.086 -3.479 -22.142 1.00 61.47 84 TRP A C 1
ATOM 675 O O . TRP A 1 84 ? 8.345 -4.636 -21.802 1.00 61.47 84 TRP A O 1
ATOM 685 N N . VAL A 1 85 ? 7.984 -2.483 -21.256 1.00 65.50 85 VAL A N 1
ATOM 686 C CA . VAL A 1 85 ? 7.993 -2.688 -19.798 1.00 65.50 85 VAL A CA 1
ATOM 687 C C . VAL A 1 85 ? 6.568 -2.617 -19.286 1.00 65.50 85 VAL A C 1
ATOM 689 O O . VAL A 1 85 ? 5.896 -1.609 -19.489 1.00 65.50 85 VAL A O 1
ATOM 692 N N . PHE A 1 86 ? 6.145 -3.677 -18.609 1.00 70.69 86 PHE A N 1
ATOM 693 C CA . PHE A 1 86 ? 4.824 -3.823 -18.027 1.00 70.69 86 PHE A CA 1
ATOM 694 C C . PHE A 1 86 ? 4.930 -3.741 -16.506 1.00 70.69 86 PHE A C 1
ATOM 696 O O . PHE A 1 86 ? 5.790 -4.414 -15.932 1.00 70.69 86 PHE A O 1
ATOM 703 N N . SER A 1 87 ? 4.069 -2.936 -15.880 1.00 70.75 87 SER A N 1
ATOM 704 C CA . SER A 1 87 ? 4.012 -2.778 -14.420 1.00 70.75 87 SER A CA 1
ATOM 705 C C . SER A 1 87 ? 2.579 -2.891 -13.887 1.00 70.75 87 SER A C 1
ATOM 707 O O . SER A 1 87 ? 1.635 -2.425 -14.536 1.00 70.75 87 SER A O 1
ATOM 709 N N . HIS A 1 88 ? 2.420 -3.475 -12.698 1.00 75.56 88 HIS A N 1
ATOM 710 C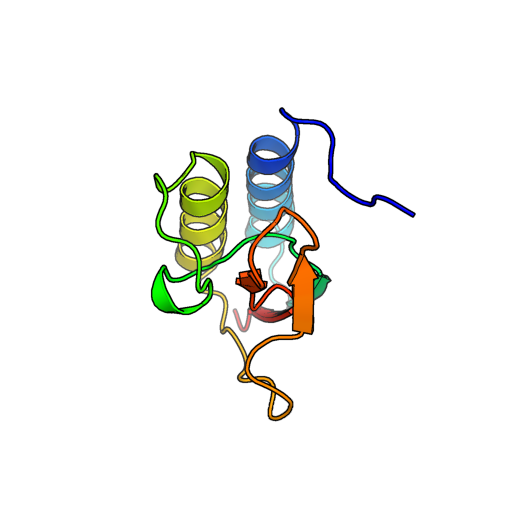 CA . HIS A 1 88 ? 1.188 -3.432 -11.901 1.00 75.56 88 HIS A CA 1
ATOM 711 C C . HIS A 1 88 ? 1.293 -2.305 -10.860 1.00 75.56 88 HIS A C 1
ATOM 713 O O . HIS A 1 88 ? 2.085 -2.403 -9.920 1.00 75.56 88 HIS A O 1
ATOM 719 N N . LEU A 1 89 ? 0.569 -1.203 -11.084 1.00 80.06 89 LEU A N 1
ATOM 720 C CA . LEU A 1 89 ? 0.711 0.047 -10.317 1.00 80.06 89 LEU A CA 1
ATOM 721 C C . LEU A 1 89 ? -0.586 0.474 -9.614 1.00 80.06 89 LEU A C 1
ATOM 723 O O . LEU A 1 89 ? -0.524 1.129 -8.573 1.00 80.06 89 LEU A O 1
ATOM 727 N N . ASP A 1 90 ? -1.742 0.077 -10.144 1.00 83.62 90 ASP A N 1
ATOM 728 C CA . ASP A 1 90 ? -3.038 0.334 -9.524 1.00 83.62 90 ASP A CA 1
ATOM 729 C C . ASP A 1 90 ? -3.358 -0.707 -8.452 1.00 83.62 90 ASP A C 1
ATOM 731 O O . ASP A 1 90 ? -3.155 -1.903 -8.665 1.00 83.62 90 ASP A O 1
ATOM 735 N N . ARG A 1 91 ? -3.864 -0.265 -7.295 1.00 87.50 91 ARG A N 1
ATOM 736 C CA . ARG A 1 91 ? -4.195 -1.155 -6.166 1.00 87.50 91 ARG A CA 1
ATOM 737 C C . ARG A 1 91 ? -5.425 -0.679 -5.408 1.00 87.50 91 ARG A C 1
ATOM 739 O O . ARG A 1 91 ? -5.798 0.492 -5.483 1.00 87.50 91 ARG A O 1
ATOM 746 N N . PHE A 1 92 ? -6.014 -1.596 -4.647 1.00 89.38 92 PHE A N 1
ATOM 747 C CA . PHE A 1 92 ? -6.967 -1.290 -3.584 1.00 89.38 92 PHE A CA 1
ATOM 748 C C . PHE A 1 92 ? -6.383 -1.807 -2.269 1.00 89.38 92 PHE A C 1
ATOM 750 O O . PHE A 1 92 ? -6.237 -3.015 -2.100 1.00 89.38 92 PHE A O 1
ATOM 757 N N . LEU A 1 93 ? -6.038 -0.897 -1.359 1.00 92.00 93 LEU A N 1
ATOM 758 C CA . LEU A 1 93 ? -5.474 -1.215 -0.048 1.00 92.00 93 LEU A CA 1
ATOM 759 C C . LEU A 1 93 ? -6.516 -0.925 1.032 1.00 92.00 93 LEU A C 1
ATOM 761 O O . LEU A 1 93 ? -7.038 0.191 1.102 1.00 92.00 93 LEU A O 1
ATOM 765 N N . LEU A 1 94 ? -6.810 -1.914 1.872 1.00 92.50 94 LEU A N 1
ATOM 766 C CA . LEU A 1 94 ? -7.763 -1.782 2.972 1.00 92.50 94 LEU A CA 1
ATOM 767 C C . LEU A 1 94 ? -7.063 -1.826 4.330 1.00 92.50 94 LEU A C 1
ATOM 769 O O . LEU A 1 94 ? -6.278 -2.738 4.576 1.00 92.50 94 LEU A O 1
ATOM 773 N N . LYS A 1 95 ? -7.415 -0.892 5.217 1.00 91.19 95 LYS A N 1
ATOM 774 C CA . LYS A 1 95 ? -7.161 -0.983 6.664 1.00 91.19 95 LYS A CA 1
ATOM 775 C C . LYS A 1 95 ? -8.455 -1.425 7.341 1.00 91.19 95 LYS A C 1
ATOM 777 O O . LYS A 1 95 ? -9.493 -0.798 7.111 1.00 91.19 95 LYS A O 1
ATOM 782 N N . MET A 1 96 ? -8.404 -2.517 8.099 1.00 81.75 96 MET A N 1
ATOM 783 C CA . MET A 1 96 ? -9.594 -3.209 8.629 1.00 81.75 96 MET A CA 1
ATOM 784 C C . MET A 1 96 ? -9.765 -3.037 10.147 1.00 81.75 96 MET A C 1
ATOM 786 O O . MET A 1 96 ? -10.718 -3.558 10.723 1.00 81.75 96 MET A O 1
ATOM 790 N N . ASP A 1 97 ? -8.837 -2.311 10.750 1.00 70.69 97 ASP A N 1
ATOM 791 C CA . ASP A 1 97 ? -8.514 -2.186 12.165 1.00 70.69 97 ASP A CA 1
ATOM 792 C C . ASP A 1 97 ? -8.391 -0.721 12.595 1.00 70.69 97 ASP A C 1
ATOM 794 O O . ASP A 1 97 ? -8.158 0.161 11.727 1.00 70.69 97 ASP A O 1
#

Foldseek 3Di:
DDPDDPPPCLLVVLVVVLVVLVVDPDKDKDWDFSVEDQDPVQKPDDDDDDPSNVSVNCSCVSLVWDWDDDPDDSFDDFDDPVDTMTGDGTTIIIRPD

Organism: Theobroma cacao (NCBI:txid3641)